Protein AF-A0A0D2IVB8-F1 (afdb_monomer_lite)

Structure (mmCIF, N/CA/C/O backbone):
data_AF-A0A0D2IVB8-F1
#
_entry.id   AF-A0A0D2IVB8-F1
#
loop_
_atom_site.group_PDB
_atom_site.id
_atom_site.type_symbol
_atom_site.label_atom_id
_atom_site.label_alt_id
_atom_site.label_comp_id
_atom_site.label_asym_id
_atom_site.label_entity_id
_atom_site.label_seq_id
_atom_site.pdbx_PDB_ins_code
_atom_site.Cartn_x
_atom_site.Cartn_y
_atom_site.Cartn_z
_atom_site.occupancy
_atom_site.B_iso_or_equiv
_atom_site.auth_seq_id
_atom_site.auth_comp_id
_atom_site.auth_asym_id
_atom_site.auth_atom_id
_atom_site.pdbx_PDB_model_num
ATOM 1 N N . MET A 1 1 ? 0.468 11.826 -9.088 1.00 48.72 1 MET A N 1
ATOM 2 C CA . MET A 1 1 ? 0.442 12.968 -10.046 1.00 48.72 1 MET A CA 1
ATOM 3 C C . MET A 1 1 ? -0.822 13.081 -10.903 1.00 48.72 1 MET A C 1
ATOM 5 O O . MET A 1 1 ? -1.136 14.186 -11.321 1.00 48.72 1 MET A O 1
ATOM 9 N N . VAL A 1 2 ? -1.593 12.009 -11.120 1.00 47.66 2 VAL A N 1
ATOM 10 C CA . VAL A 1 2 ? -2.820 12.020 -11.955 1.00 47.66 2 VAL A CA 1
ATOM 11 C C . VAL A 1 2 ? -3.927 12.958 -11.425 1.00 47.66 2 VAL A C 1
ATOM 13 O O . VAL A 1 2 ? -4.813 13.377 -12.161 1.00 47.66 2 VAL A O 1
ATOM 16 N N . ARG A 1 3 ? -3.859 13.358 -10.148 1.00 52.53 3 ARG A N 1
ATOM 17 C CA . ARG A 1 3 ? -4.839 14.246 -9.502 1.00 52.53 3 ARG A CA 1
ATOM 18 C C . ARG A 1 3 ? -4.499 15.744 -9.547 1.00 52.53 3 ARG A C 1
ATOM 20 O O . ARG A 1 3 ? -5.299 16.540 -9.050 1.00 52.53 3 ARG A O 1
ATOM 27 N N . SER A 1 4 ? -3.369 16.166 -10.127 1.00 72.31 4 SER A N 1
ATOM 28 C CA . SER A 1 4 ? -3.035 17.598 -10.178 1.00 72.31 4 SER A CA 1
ATOM 29 C C . SER A 1 4 ? -3.887 18.344 -11.214 1.00 72.31 4 SER A C 1
ATOM 31 O O . SER A 1 4 ? -4.237 17.810 -12.268 1.00 72.31 4 SER A O 1
ATOM 33 N N . ALA A 1 5 ? -4.216 19.607 -10.930 1.00 77.38 5 ALA A N 1
ATOM 34 C CA . ALA A 1 5 ? -4.923 20.465 -11.884 1.00 77.38 5 ALA A CA 1
ATOM 35 C C . ALA A 1 5 ? -4.137 20.632 -13.198 1.00 77.38 5 ALA A C 1
ATOM 37 O O . ALA A 1 5 ? -4.724 20.627 -14.277 1.00 77.38 5 ALA A O 1
ATOM 38 N N . SER A 1 6 ? -2.805 20.680 -13.110 1.00 76.50 6 SER A N 1
ATOM 39 C CA . SER A 1 6 ? -1.905 20.757 -14.264 1.00 76.50 6 SER A CA 1
ATOM 40 C C . SER A 1 6 ? -1.984 19.528 -15.178 1.00 76.50 6 SER A C 1
ATOM 42 O O . SER A 1 6 ? -2.023 19.686 -16.395 1.00 76.50 6 SER A O 1
ATOM 44 N N . ALA A 1 7 ? -2.071 18.315 -14.620 1.00 74.88 7 ALA A N 1
ATOM 45 C CA . ALA A 1 7 ? -2.197 17.087 -15.406 1.00 74.88 7 ALA A CA 1
ATOM 46 C C . ALA A 1 7 ? -3.547 17.011 -16.139 1.00 74.88 7 ALA A C 1
ATOM 48 O O . ALA A 1 7 ? -3.604 16.611 -17.300 1.00 74.88 7 ALA A O 1
ATOM 49 N N . ARG A 1 8 ? -4.634 17.464 -15.499 1.00 79.25 8 ARG A N 1
ATOM 50 C CA . ARG A 1 8 ? -5.959 17.531 -16.140 1.00 79.25 8 ARG A CA 1
ATOM 51 C C . ARG A 1 8 ? -5.981 18.497 -17.320 1.00 79.25 8 ARG A C 1
ATOM 53 O O . ARG A 1 8 ? -6.508 18.149 -18.370 1.00 79.25 8 ARG A O 1
ATOM 60 N N . LEU A 1 9 ? -5.380 19.678 -17.169 1.00 82.56 9 LEU A N 1
ATOM 61 C CA . LEU A 1 9 ? -5.272 20.646 -18.263 1.00 82.56 9 LEU A CA 1
ATOM 62 C C . LEU A 1 9 ? -4.468 20.084 -19.440 1.00 82.56 9 LEU A C 1
ATOM 64 O O . LEU A 1 9 ? -4.880 20.253 -20.582 1.00 82.56 9 LEU A O 1
ATOM 68 N N . ALA A 1 10 ? -3.377 19.364 -19.169 1.00 80.25 10 ALA A N 1
ATOM 69 C CA . ALA A 1 10 ? -2.593 18.702 -20.208 1.00 80.25 10 ALA A CA 1
ATOM 70 C C . ALA A 1 10 ? -3.379 17.600 -20.945 1.00 80.25 10 ALA A C 1
ATOM 72 O O . ALA A 1 10 ? -3.204 17.433 -22.152 1.00 80.25 10 ALA A O 1
ATOM 73 N N . ASN A 1 11 ? -4.266 16.880 -20.250 1.00 80.75 11 ASN A N 1
ATOM 74 C CA . ASN A 1 11 ? -5.145 15.886 -20.874 1.00 80.75 11 ASN A CA 1
ATOM 75 C C . ASN A 1 11 ? -6.238 16.525 -21.742 1.00 80.75 11 ASN A C 1
ATOM 77 O O . ASN A 1 11 ? -6.539 16.007 -22.811 1.00 80.75 11 ASN A O 1
ATOM 81 N N . ILE A 1 12 ? -6.824 17.641 -21.297 1.00 88.19 12 ILE A N 1
ATOM 82 C CA . ILE A 1 12 ? -7.897 18.337 -22.027 1.00 88.19 12 ILE A CA 1
ATOM 83 C C . ILE A 1 12 ? -7.340 19.106 -23.233 1.00 88.19 12 ILE A C 1
ATOM 85 O O . ILE A 1 12 ? -7.965 19.136 -24.290 1.00 88.19 12 ILE A O 1
ATOM 89 N N . PHE A 1 13 ? -6.155 19.704 -23.094 1.00 85.62 13 PHE A N 1
ATOM 90 C CA . PHE A 1 13 ? -5.514 20.501 -24.136 1.00 85.62 13 PHE A CA 1
ATOM 91 C C . PHE A 1 13 ? -4.153 19.894 -24.516 1.00 85.62 13 PHE A C 1
ATOM 93 O O . PHE A 1 13 ? -3.125 20.287 -23.956 1.00 85.62 13 PHE A O 1
ATOM 100 N N . PRO A 1 14 ? -4.097 18.991 -25.516 1.00 80.44 14 PRO A N 1
ATOM 101 C CA . PRO A 1 14 ? -2.860 18.318 -25.934 1.00 80.44 14 PRO A CA 1
ATOM 102 C C . PRO A 1 14 ? -1.729 19.267 -26.353 1.00 80.44 14 PRO A C 1
ATOM 104 O O . PRO A 1 14 ? -0.557 18.903 -26.294 1.00 80.44 14 PRO A O 1
ATOM 107 N N . ILE A 1 15 ? -2.050 20.507 -26.740 1.00 80.94 15 ILE A N 1
ATOM 108 C CA . ILE A 1 15 ? -1.047 21.536 -27.047 1.00 80.94 15 ILE A CA 1
ATOM 109 C C . ILE A 1 15 ? -0.145 21.854 -25.843 1.00 80.94 15 ILE A C 1
ATOM 111 O O . ILE A 1 15 ? 1.030 22.161 -26.024 1.00 80.94 15 ILE A O 1
ATOM 115 N N . ILE A 1 16 ? -0.655 21.690 -24.618 1.00 76.31 16 ILE A N 1
ATOM 116 C CA . ILE A 1 16 ? 0.097 21.883 -23.372 1.00 76.31 16 ILE A CA 1
ATOM 117 C C . ILE A 1 16 ? 1.122 20.755 -23.168 1.00 76.31 16 ILE A C 1
ATOM 119 O O . ILE A 1 16 ? 2.185 20.997 -22.602 1.00 76.31 16 ILE A O 1
ATOM 123 N N . GLN A 1 17 ? 0.872 19.546 -23.687 1.00 75.00 17 GLN A N 1
ATOM 124 C CA . GLN A 1 17 ? 1.843 18.440 -23.637 1.00 75.00 17 GLN A CA 1
ATOM 125 C C . GLN A 1 17 ? 3.066 18.697 -24.529 1.00 75.00 17 GLN A C 1
ATOM 127 O O . GLN A 1 17 ? 4.141 18.166 -24.269 1.00 75.00 17 GLN A O 1
ATOM 132 N N . LYS A 1 18 ? 2.916 19.532 -25.567 1.00 75.44 18 LYS A N 1
ATOM 133 C CA . LYS A 1 18 ? 4.009 19.925 -26.472 1.00 75.44 18 LYS A CA 1
ATOM 134 C C . LYS A 1 18 ? 4.901 21.028 -25.893 1.00 75.44 18 LYS A C 1
ATOM 136 O O . LYS A 1 18 ? 5.951 21.321 -26.464 1.00 75.44 18 LYS A O 1
ATOM 141 N N . LEU A 1 19 ? 4.501 21.654 -24.783 1.00 73.81 19 LEU A N 1
ATOM 142 C CA . LEU A 1 19 ? 5.298 22.682 -24.121 1.00 73.81 19 LEU A CA 1
ATOM 143 C C . LEU A 1 19 ? 6.567 22.042 -23.530 1.00 73.81 19 LEU A C 1
ATOM 145 O O . LEU A 1 19 ? 6.494 21.047 -22.810 1.00 73.81 19 LEU A O 1
ATOM 149 N N . ARG A 1 20 ? 7.743 22.607 -23.834 1.00 64.75 20 ARG A N 1
ATOM 150 C CA . ARG A 1 20 ? 9.049 22.061 -23.420 1.00 64.75 20 ARG A CA 1
ATOM 151 C C . ARG A 1 20 ? 9.090 21.817 -21.905 1.00 64.75 20 ARG A C 1
ATOM 153 O O . ARG A 1 20 ? 8.680 22.680 -21.134 1.00 64.75 20 ARG A O 1
ATOM 160 N N . ALA A 1 21 ? 9.701 20.705 -21.485 1.00 64.25 21 ALA A N 1
ATOM 161 C CA . ALA A 1 21 ? 9.852 20.293 -20.080 1.00 64.25 21 ALA A CA 1
ATOM 162 C C . ALA A 1 21 ? 10.425 21.376 -19.133 1.00 64.25 21 ALA A C 1
ATOM 164 O O . ALA A 1 21 ? 10.187 21.342 -17.928 1.00 64.25 21 ALA A O 1
ATOM 165 N N . ALA A 1 22 ? 11.148 22.364 -19.677 1.00 63.34 22 ALA A N 1
ATOM 166 C CA . ALA A 1 22 ? 11.667 23.521 -18.946 1.00 63.34 22 ALA A CA 1
ATOM 167 C C . ALA A 1 22 ? 10.569 24.473 -18.426 1.00 63.34 22 ALA A C 1
ATOM 169 O O . ALA A 1 22 ? 10.761 25.126 -17.408 1.00 63.34 22 ALA A O 1
ATOM 170 N N . LEU A 1 23 ? 9.419 24.536 -19.104 1.00 66.38 23 LEU A N 1
ATOM 171 C CA . LEU A 1 23 ? 8.261 25.351 -18.715 1.00 66.38 23 LEU A CA 1
ATOM 172 C C . LEU A 1 23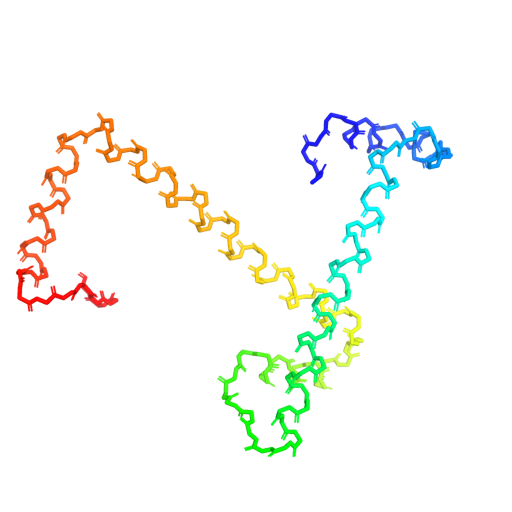 ? 7.260 24.566 -17.856 1.00 66.38 23 LEU A C 1
ATOM 174 O O . LEU A 1 23 ? 6.286 25.125 -17.358 1.00 66.38 23 LEU A O 1
ATOM 178 N N . THR A 1 24 ? 7.496 23.268 -17.663 1.00 75.56 24 THR A N 1
ATOM 179 C CA . THR A 1 24 ? 6.624 22.365 -16.911 1.00 75.56 24 THR A CA 1
ATOM 180 C C . THR A 1 24 ? 7.429 21.615 -15.839 1.00 75.56 24 THR A C 1
ATOM 182 O O . THR A 1 24 ? 7.722 20.427 -15.986 1.00 75.56 24 THR A O 1
ATOM 185 N N . PRO A 1 25 ? 7.755 22.268 -14.701 1.00 79.56 25 PRO A N 1
ATOM 186 C CA . PRO A 1 25 ? 8.527 21.652 -13.615 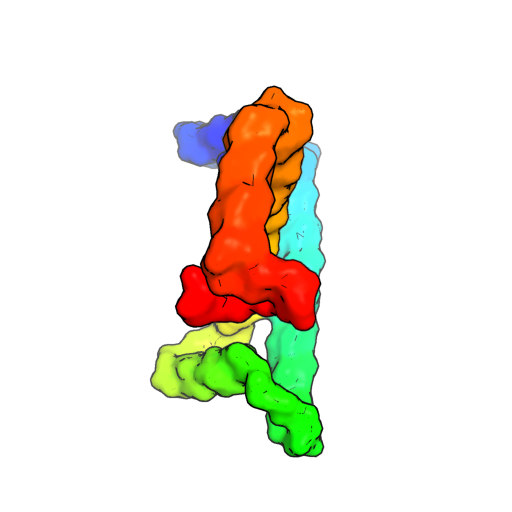1.00 79.56 25 PRO A CA 1
ATOM 187 C C . PRO A 1 25 ? 7.948 20.312 -13.140 1.00 79.56 25 PRO A C 1
ATOM 189 O O . PRO A 1 25 ? 8.688 19.374 -12.861 1.00 79.56 25 PRO A O 1
ATOM 192 N N . ASN A 1 26 ? 6.615 20.193 -13.137 1.00 79.75 26 ASN A N 1
ATOM 193 C CA . ASN A 1 26 ? 5.906 18.960 -12.791 1.00 79.75 26 ASN A CA 1
ATOM 194 C C . ASN A 1 26 ? 6.257 17.783 -13.713 1.00 79.75 26 ASN A C 1
ATOM 196 O O . ASN A 1 26 ? 6.339 16.659 -13.233 1.00 79.75 26 ASN A O 1
ATOM 200 N N . VAL A 1 27 ? 6.477 18.023 -15.011 1.00 80.06 27 VAL A N 1
ATOM 201 C CA . VAL A 1 27 ? 6.826 16.979 -15.992 1.00 80.06 27 VAL A CA 1
ATOM 202 C C . VAL A 1 27 ? 8.270 16.531 -15.795 1.00 80.06 27 VAL A C 1
ATOM 204 O O . VAL A 1 27 ? 8.540 15.335 -15.744 1.00 80.06 27 VAL A O 1
ATOM 207 N N . SER A 1 28 ? 9.191 17.479 -15.605 1.00 81.81 28 SER A N 1
ATOM 208 C CA . SER A 1 28 ? 10.592 17.166 -15.287 1.00 81.81 28 SER A CA 1
ATOM 209 C C . SER A 1 28 ? 10.711 16.3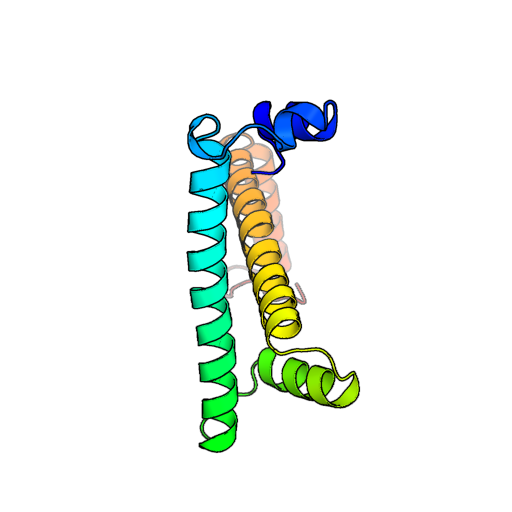84 -13.974 1.00 81.81 28 SER A C 1
ATOM 211 O O . SER A 1 28 ? 11.453 15.405 -13.884 1.00 81.81 28 SER A O 1
ATOM 213 N N . TYR A 1 29 ? 9.929 16.766 -12.962 1.00 85.62 29 TYR A N 1
ATOM 214 C CA . TYR A 1 29 ? 9.850 16.039 -11.699 1.00 85.62 29 TYR A CA 1
ATOM 215 C C . TYR A 1 29 ? 9.221 14.647 -11.870 1.00 85.62 29 TYR A C 1
ATOM 217 O O . TYR A 1 29 ? 9.758 13.677 -11.340 1.00 85.62 29 TYR A O 1
ATOM 225 N N . ALA A 1 30 ? 8.156 14.515 -12.670 1.00 84.88 30 ALA A N 1
ATOM 226 C CA . ALA A 1 30 ? 7.547 13.225 -13.004 1.00 84.88 30 ALA A CA 1
ATOM 227 C C . ALA A 1 30 ? 8.548 12.279 -13.677 1.00 84.88 30 ALA A C 1
ATOM 229 O O . ALA A 1 30 ? 8.639 11.116 -13.300 1.00 84.88 30 ALA A O 1
ATOM 230 N N . ALA A 1 31 ? 9.336 12.782 -14.632 1.00 86.69 31 ALA A N 1
ATOM 231 C CA . ALA A 1 31 ? 10.369 12.006 -15.311 1.00 86.69 31 ALA A CA 1
ATOM 232 C C . ALA A 1 31 ? 11.468 11.543 -14.340 1.00 86.69 31 ALA A C 1
ATOM 234 O O . ALA A 1 31 ? 11.902 10.393 -14.399 1.00 86.69 31 ALA A O 1
ATOM 235 N N . LYS A 1 32 ? 11.878 12.407 -13.398 1.00 90.81 32 LYS A N 1
ATOM 236 C CA . LYS A 1 32 ? 12.816 12.033 -12.328 1.00 90.81 32 LYS A CA 1
ATOM 237 C C . LYS A 1 32 ? 12.240 10.931 -11.434 1.00 90.81 32 LYS A C 1
ATOM 239 O O . LYS A 1 32 ? 12.933 9.954 -11.168 1.00 90.81 32 LYS A O 1
ATOM 244 N N . LEU A 1 33 ? 10.991 11.076 -10.989 1.00 90.50 33 LEU A N 1
ATOM 245 C CA . LEU A 1 33 ? 10.311 10.058 -10.183 1.00 90.50 33 LEU A CA 1
ATOM 246 C C . LEU A 1 33 ? 10.177 8.740 -10.943 1.00 90.50 33 LEU A C 1
ATOM 248 O O . LEU A 1 33 ? 10.453 7.691 -10.378 1.00 90.50 33 LEU A O 1
ATOM 252 N N . HIS A 1 34 ? 9.820 8.795 -12.225 1.00 90.06 34 HIS A N 1
ATOM 253 C CA . HIS A 1 34 ? 9.718 7.614 -13.070 1.00 90.06 34 HIS A CA 1
ATOM 254 C C . HIS A 1 34 ? 11.057 6.862 -13.162 1.00 90.06 34 HIS A C 1
ATOM 256 O O . HIS A 1 34 ? 11.077 5.639 -13.039 1.00 90.06 34 HIS A O 1
ATOM 262 N N . LYS A 1 35 ? 12.179 7.583 -13.295 1.00 92.00 35 LYS A N 1
ATOM 263 C CA . LYS A 1 35 ? 13.517 6.978 -13.280 1.00 92.00 35 LYS A CA 1
ATOM 264 C C . LYS A 1 35 ? 13.809 6.266 -11.953 1.00 92.00 35 LYS A C 1
ATOM 266 O O . LYS A 1 35 ? 14.191 5.103 -11.976 1.00 92.00 35 LYS A O 1
ATOM 271 N N . ILE A 1 36 ? 13.564 6.935 -10.823 1.00 92.38 36 ILE A N 1
ATOM 272 C CA . ILE A 1 36 ? 13.755 6.357 -9.478 1.00 92.38 36 ILE A CA 1
ATOM 273 C C . ILE A 1 36 ? 12.890 5.104 -9.300 1.00 92.38 36 ILE A C 1
ATOM 275 O O . ILE A 1 36 ? 13.362 4.079 -8.823 1.00 92.38 36 ILE A O 1
ATOM 279 N N . TRP A 1 37 ? 11.627 5.182 -9.714 1.00 91.31 37 TRP A N 1
ATOM 280 C CA . TRP A 1 37 ? 10.671 4.083 -9.639 1.00 91.31 37 TRP A CA 1
ATOM 281 C C . TRP A 1 37 ? 11.146 2.877 -10.459 1.00 91.31 37 TRP A C 1
ATOM 283 O O . TRP A 1 37 ? 11.177 1.758 -9.952 1.00 91.31 37 TRP A O 1
ATOM 293 N N . LYS A 1 38 ? 11.586 3.106 -11.705 1.00 89.38 38 LYS A N 1
ATOM 294 C CA . LYS A 1 38 ? 12.095 2.043 -12.582 1.00 89.38 38 LYS A CA 1
ATOM 295 C C . LYS A 1 38 ? 13.353 1.386 -12.010 1.00 89.38 38 LYS A C 1
ATOM 297 O O . LYS A 1 38 ? 13.462 0.166 -12.054 1.00 89.38 38 LYS A O 1
ATOM 302 N N . GLU A 1 39 ? 14.273 2.172 -11.454 1.00 90.44 39 GLU A N 1
ATOM 303 C CA . GLU A 1 39 ? 15.481 1.656 -10.797 1.00 90.44 39 GLU A CA 1
ATOM 304 C C . GLU A 1 39 ? 15.137 0.818 -9.556 1.00 90.44 39 GLU A C 1
ATOM 306 O O . GLU A 1 39 ? 15.639 -0.297 -9.411 1.00 90.44 39 GLU A O 1
ATOM 311 N N . LEU A 1 40 ? 14.229 1.304 -8.703 1.00 89.25 40 LEU A N 1
ATOM 312 C CA . LEU A 1 40 ? 13.797 0.606 -7.491 1.00 89.25 40 LEU A CA 1
ATOM 313 C C . LEU A 1 40 ? 13.167 -0.753 -7.818 1.00 89.25 40 LEU A C 1
ATOM 315 O O . LEU A 1 40 ? 13.671 -1.791 -7.388 1.00 89.25 40 LEU A O 1
ATOM 319 N N . TYR A 1 41 ? 12.095 -0.770 -8.611 1.00 86.31 41 TYR A N 1
ATOM 320 C CA . TYR A 1 41 ? 11.388 -2.018 -8.905 1.00 86.31 41 TYR A CA 1
ATOM 321 C C . TYR A 1 41 ? 12.175 -2.930 -9.843 1.00 86.31 41 TYR A C 1
ATOM 323 O O . TYR A 1 41 ? 12.097 -4.149 -9.699 1.00 86.31 41 TYR A O 1
ATOM 331 N N . GLY A 1 42 ? 13.001 -2.366 -10.729 1.00 84.62 42 GLY A N 1
ATOM 332 C CA . GLY A 1 42 ? 13.973 -3.130 -11.506 1.00 84.62 42 GLY A CA 1
ATOM 333 C C . GLY A 1 42 ? 14.975 -3.862 -10.611 1.00 84.62 42 GLY A C 1
ATOM 334 O O . GLY A 1 42 ? 15.218 -5.048 -10.815 1.00 84.62 42 GLY A O 1
ATOM 335 N N . SER A 1 43 ? 15.498 -3.209 -9.566 1.00 85.00 43 SER A N 1
ATOM 336 C CA . SER A 1 43 ? 16.424 -3.860 -8.627 1.00 85.00 43 SER A CA 1
ATOM 337 C C . SER A 1 43 ? 15.764 -5.002 -7.846 1.00 85.00 43 SER A C 1
ATOM 339 O O . SER A 1 43 ? 16.360 -6.070 -7.726 1.00 85.00 43 SER A O 1
ATOM 341 N N . HIS A 1 44 ? 14.506 -4.848 -7.415 1.00 82.38 44 HIS A N 1
ATOM 342 C CA . HIS A 1 44 ? 13.742 -5.934 -6.786 1.00 82.38 44 HIS A CA 1
ATOM 343 C C . HIS A 1 44 ? 13.566 -7.140 -7.712 1.00 82.38 44 HIS A C 1
ATOM 345 O O . HIS A 1 44 ? 13.713 -8.282 -7.275 1.00 82.38 44 HIS A O 1
ATOM 351 N N . CYS A 1 45 ? 13.301 -6.886 -8.995 1.00 78.94 45 CYS A N 1
ATOM 352 C CA . CYS A 1 45 ? 13.190 -7.929 -10.008 1.00 78.94 45 CYS A CA 1
ATOM 353 C C . CYS A 1 45 ? 14.501 -8.710 -10.161 1.00 78.94 45 CYS A C 1
ATOM 355 O O . CYS A 1 45 ? 14.490 -9.942 -10.192 1.00 78.94 45 CYS A O 1
ATOM 357 N N . THR A 1 46 ? 15.631 -8.000 -10.218 1.00 83.25 46 THR A N 1
ATOM 358 C CA . THR A 1 46 ? 16.968 -8.603 -10.304 1.00 83.25 46 THR A CA 1
ATOM 359 C C . THR A 1 46 ? 17.300 -9.422 -9.059 1.00 83.25 46 THR A C 1
ATOM 361 O O . THR A 1 46 ? 17.698 -10.575 -9.186 1.00 83.25 46 THR A O 1
ATOM 364 N N . MET A 1 47 ? 17.075 -8.872 -7.861 1.00 81.25 47 MET A N 1
ATOM 365 C CA . MET A 1 47 ? 17.343 -9.567 -6.594 1.00 81.25 47 MET A CA 1
ATOM 366 C C . MET A 1 47 ? 16.572 -10.884 -6.487 1.00 81.25 47 MET A C 1
ATOM 368 O O . MET A 1 47 ? 17.112 -11.891 -6.039 1.00 81.25 47 MET A O 1
ATOM 372 N N . ALA A 1 48 ? 15.312 -10.893 -6.916 1.00 78.25 48 ALA A N 1
ATOM 373 C CA . ALA A 1 48 ? 14.492 -12.090 -6.848 1.00 78.25 48 ALA A CA 1
ATOM 374 C C . ALA A 1 48 ? 14.886 -13.147 -7.899 1.00 78.25 48 ALA A C 1
ATOM 376 O O . ALA A 1 48 ? 14.866 -14.336 -7.588 1.00 78.25 48 ALA A O 1
ATOM 377 N N . LYS A 1 49 ? 15.319 -12.738 -9.105 1.00 78.94 49 LYS A N 1
ATOM 378 C CA . LYS A 1 49 ? 15.929 -13.661 -10.085 1.00 78.94 49 LYS A CA 1
ATOM 379 C C . LYS A 1 49 ? 17.204 -14.301 -9.523 1.00 78.94 49 LYS A C 1
ATOM 381 O O . LYS A 1 49 ? 17.359 -15.512 -9.600 1.00 78.94 49 LYS A O 1
ATOM 386 N N . GLN A 1 50 ? 18.063 -13.501 -8.899 1.00 81.25 50 GLN A N 1
ATOM 387 C CA . GLN A 1 50 ? 19.331 -13.966 -8.340 1.00 81.25 50 GLN A CA 1
ATOM 388 C C . GLN A 1 50 ? 19.127 -14.926 -7.157 1.00 81.25 50 GLN A C 1
ATOM 390 O O . GLN A 1 50 ? 19.751 -15.979 -7.098 1.00 81.25 50 GLN A O 1
ATOM 395 N N . GLY A 1 51 ? 18.156 -14.647 -6.280 1.00 76.44 51 GLY A N 1
ATOM 396 C CA . GLY A 1 51 ? 17.791 -15.569 -5.199 1.00 76.44 51 GLY A CA 1
ATOM 397 C C . GLY A 1 51 ? 17.306 -16.939 -5.692 1.00 76.44 51 GLY A C 1
ATOM 398 O O . GLY A 1 51 ? 17.544 -17.949 -5.030 1.00 76.44 51 GLY A O 1
ATOM 399 N N . LEU A 1 52 ? 16.652 -17.004 -6.858 1.00 74.94 52 LEU A N 1
ATOM 400 C CA . LEU A 1 52 ? 16.271 -18.280 -7.472 1.00 74.94 52 LEU A CA 1
ATOM 401 C C . LEU A 1 52 ? 17.482 -19.073 -7.976 1.00 74.94 52 LEU A C 1
ATOM 403 O O . LEU A 1 52 ? 17.506 -20.291 -7.808 1.00 74.94 52 LEU A O 1
ATOM 407 N N . GLU A 1 53 ? 18.468 -18.401 -8.574 1.00 79.50 53 GLU A N 1
ATOM 408 C CA . GLU A 1 53 ? 19.714 -19.027 -9.042 1.00 79.50 53 GLU A CA 1
ATOM 409 C C . GLU A 1 53 ? 20.548 -19.563 -7.872 1.00 79.50 53 GLU A C 1
ATOM 411 O O . GLU A 1 53 ? 21.042 -20.689 -7.927 1.00 79.50 53 GLU A O 1
ATOM 416 N N . ASP A 1 54 ? 20.623 -18.802 -6.780 1.00 79.94 54 ASP A N 1
ATOM 417 C CA . ASP A 1 54 ? 21.405 -19.153 -5.592 1.00 79.94 54 ASP A CA 1
ATOM 418 C C . ASP A 1 54 ? 20.736 -20.231 -4.711 1.00 79.94 54 ASP A C 1
ATOM 420 O O . ASP A 1 54 ? 21.292 -20.622 -3.685 1.00 79.94 54 ASP A O 1
ATOM 424 N N . VAL A 1 55 ? 19.527 -20.702 -5.057 1.00 70.19 55 VAL A N 1
ATOM 425 C CA . VAL A 1 55 ? 18.703 -21.634 -4.246 1.00 70.19 55 VAL A CA 1
ATOM 426 C C . VAL A 1 55 ? 18.444 -21.105 -2.816 1.00 70.19 55 VAL A C 1
ATOM 428 O O . VAL A 1 55 ? 18.048 -21.835 -1.910 1.00 70.19 55 VAL A O 1
ATOM 431 N N . THR A 1 56 ? 18.632 -19.801 -2.603 1.00 68.62 56 THR A N 1
ATOM 432 C CA . THR A 1 56 ? 18.354 -19.087 -1.343 1.00 68.62 56 THR A CA 1
ATOM 433 C C . THR A 1 56 ? 17.013 -18.355 -1.381 1.00 68.62 56 THR A C 1
ATOM 435 O O . THR A 1 56 ? 16.547 -17.826 -0.369 1.00 68.62 56 THR A O 1
ATOM 438 N N . GLY A 1 57 ? 16.374 -18.322 -2.550 1.00 61.19 57 GLY A N 1
ATOM 439 C CA . GLY A 1 57 ? 15.106 -17.661 -2.792 1.00 61.19 57 GLY A CA 1
ATOM 440 C C . GLY A 1 57 ? 13.977 -18.334 -2.026 1.00 61.19 57 GLY A C 1
ATOM 441 O O . GLY A 1 57 ? 13.474 -19.383 -2.426 1.00 61.19 57 GLY A O 1
ATOM 442 N N . LEU A 1 58 ? 13.531 -17.692 -0.946 1.00 60.44 58 LEU A N 1
ATOM 443 C CA . LEU A 1 58 ? 12.261 -18.021 -0.303 1.00 60.44 58 LEU A CA 1
ATOM 444 C C . LEU A 1 58 ? 11.112 -17.904 -1.328 1.00 60.44 58 LEU A C 1
ATOM 446 O O . LEU A 1 58 ? 11.222 -17.132 -2.288 1.00 60.44 58 LEU A O 1
ATOM 450 N N . PRO A 1 59 ? 10.013 -18.664 -1.168 1.00 62.91 59 PRO A N 1
ATOM 451 C CA . PRO A 1 59 ? 8.870 -18.599 -2.071 1.00 62.91 59 PRO A CA 1
ATOM 452 C C . PRO A 1 59 ? 8.180 -17.236 -1.942 1.00 62.91 59 PRO A C 1
ATOM 454 O O . PRO A 1 59 ? 7.317 -17.025 -1.095 1.00 62.91 59 PRO A O 1
ATOM 457 N N . TYR A 1 60 ? 8.586 -16.293 -2.786 1.00 70.06 60 TYR A N 1
ATOM 458 C CA . TYR A 1 60 ? 7.967 -14.982 -2.900 1.00 70.06 60 TYR A CA 1
ATOM 459 C C . TYR A 1 60 ? 6.986 -14.968 -4.066 1.00 70.06 60 TYR A C 1
ATOM 461 O O . TYR A 1 60 ? 7.212 -15.629 -5.079 1.00 70.06 60 TYR A O 1
ATOM 469 N N . PHE A 1 61 ? 5.956 -14.121 -3.967 1.00 77.00 61 PHE A N 1
ATOM 470 C CA . PHE A 1 61 ? 5.027 -13.820 -5.064 1.00 77.00 61 PHE A CA 1
ATOM 471 C C . PHE A 1 61 ? 5.749 -13.595 -6.406 1.00 77.00 61 PHE A C 1
ATOM 473 O O . PHE A 1 61 ? 5.279 -14.020 -7.460 1.00 77.00 61 PHE A O 1
ATOM 480 N N . TYR A 1 62 ? 6.924 -12.959 -6.368 1.00 74.50 62 TYR A N 1
ATOM 481 C CA . TYR A 1 62 ? 7.705 -12.679 -7.565 1.00 74.50 62 TYR A CA 1
ATOM 482 C C . TYR A 1 62 ? 8.212 -13.941 -8.286 1.00 74.50 62 TYR A C 1
ATOM 484 O O . TYR A 1 62 ? 8.309 -13.939 -9.508 1.00 74.50 62 TYR A O 1
ATOM 492 N N . ASN A 1 63 ? 8.475 -15.043 -7.580 1.00 76.50 63 ASN A N 1
ATOM 493 C CA . ASN A 1 63 ? 8.933 -16.290 -8.202 1.00 76.50 63 ASN A CA 1
ATOM 494 C C . ASN A 1 63 ? 7.836 -16.912 -9.075 1.00 76.50 63 ASN A C 1
ATOM 496 O O . ASN A 1 63 ? 8.098 -17.345 -10.199 1.00 76.50 63 ASN A O 1
ATOM 500 N N . ASP A 1 64 ? 6.593 -16.909 -8.590 1.00 79.50 64 ASP A N 1
ATOM 501 C CA . ASP A 1 64 ? 5.437 -17.348 -9.376 1.00 79.50 64 ASP A CA 1
ATOM 502 C C . ASP A 1 64 ? 5.154 -16.378 -10.525 1.00 79.50 64 ASP A C 1
ATOM 504 O O . ASP A 1 64 ? 4.837 -16.794 -11.643 1.00 79.50 64 ASP A O 1
ATOM 508 N N . PHE A 1 65 ? 5.343 -15.081 -10.286 1.00 83.06 65 PHE A N 1
ATOM 509 C CA . PHE A 1 65 ? 5.223 -14.059 -11.318 1.00 83.06 65 PHE A CA 1
ATOM 510 C C . PHE A 1 65 ? 6.266 -14.221 -12.440 1.00 83.06 65 PHE A C 1
ATOM 512 O O . PHE A 1 65 ? 5.913 -14.104 -13.612 1.00 83.06 65 PHE A O 1
ATOM 519 N N . LEU A 1 66 ? 7.515 -14.577 -12.119 1.00 80.50 66 LEU A N 1
ATOM 520 C CA . LEU A 1 66 ? 8.556 -14.895 -13.104 1.00 80.50 66 LEU A CA 1
ATOM 521 C C . LEU A 1 66 ? 8.174 -16.094 -13.973 1.00 80.50 66 LEU A C 1
ATOM 523 O O . LEU A 1 66 ? 8.348 -16.050 -15.189 1.00 80.50 66 LEU A O 1
ATOM 527 N N . ARG A 1 67 ? 7.587 -17.146 -13.385 1.00 81.31 67 ARG A N 1
ATOM 528 C CA . ARG A 1 67 ? 7.065 -18.282 -14.165 1.00 81.31 67 ARG A CA 1
ATOM 529 C C . ARG A 1 67 ? 6.002 -17.817 -15.159 1.00 81.31 67 ARG A C 1
ATOM 531 O O . ARG A 1 67 ? 6.036 -18.204 -16.326 1.00 81.31 67 ARG A O 1
ATOM 538 N N . GLN A 1 68 ? 5.092 -16.944 -14.722 1.00 84.56 68 GLN A N 1
ATOM 539 C CA . GLN A 1 68 ? 4.076 -16.350 -15.597 1.00 84.56 68 GLN A CA 1
ATOM 540 C C . GLN A 1 68 ? 4.689 -15.468 -16.688 1.00 84.56 68 GLN A C 1
ATOM 542 O O . GLN A 1 68 ? 4.205 -15.488 -17.819 1.00 84.56 68 GLN A O 1
ATOM 547 N N . GLN A 1 69 ? 5.760 -14.733 -16.382 1.00 86.94 69 GLN A N 1
ATOM 548 C CA . GLN A 1 69 ? 6.519 -13.973 -17.371 1.00 86.94 69 GLN A CA 1
ATOM 549 C C . GLN A 1 69 ? 7.089 -14.884 -18.454 1.00 86.94 69 GLN A C 1
ATOM 551 O O . GLN A 1 69 ? 6.873 -14.614 -19.635 1.00 86.94 69 GLN A O 1
ATOM 556 N N . THR A 1 70 ? 7.748 -15.982 -18.075 1.00 84.62 70 THR A N 1
ATOM 557 C CA . THR A 1 70 ? 8.287 -16.961 -19.031 1.00 84.62 70 THR A CA 1
ATOM 558 C C . THR A 1 70 ? 7.184 -17.576 -19.888 1.00 84.62 70 THR A C 1
ATOM 560 O O . THR A 1 70 ? 7.338 -17.680 -21.100 1.00 84.62 70 THR A O 1
ATOM 563 N N . MET A 1 71 ? 6.049 -17.940 -19.283 1.00 87.00 71 MET A N 1
ATOM 564 C CA . MET A 1 71 ? 4.927 -18.552 -20.004 1.00 87.00 71 MET A CA 1
ATOM 565 C C . MET A 1 71 ? 4.225 -17.589 -20.970 1.00 87.00 71 MET A C 1
ATOM 567 O O . MET A 1 71 ? 3.759 -18.017 -22.023 1.00 87.00 71 MET A O 1
ATOM 571 N N . LYS A 1 72 ? 4.109 -16.303 -20.613 1.00 90.25 72 LYS A N 1
ATOM 572 C CA . LYS A 1 72 ? 3.370 -15.295 -21.396 1.00 90.25 72 LYS A CA 1
ATOM 573 C C . LYS A 1 72 ? 4.260 -14.425 -22.287 1.00 90.25 72 LYS A C 1
ATOM 575 O O . LYS A 1 72 ? 3.732 -13.695 -23.120 1.00 90.25 72 LYS A O 1
ATOM 580 N N . GLY A 1 73 ? 5.580 -14.483 -22.117 1.00 88.31 73 GLY A N 1
ATOM 581 C CA . GLY A 1 73 ? 6.563 -13.834 -22.986 1.00 88.31 73 GLY A CA 1
ATOM 582 C C . GLY A 1 73 ? 6.607 -12.304 -22.912 1.00 88.31 73 GLY A C 1
ATOM 583 O O . GLY A 1 73 ? 6.969 -11.672 -23.902 1.00 88.31 73 GLY A O 1
ATOM 584 N N . PHE A 1 74 ? 6.231 -11.682 -21.786 1.00 87.94 74 PHE A N 1
ATOM 585 C CA . PHE A 1 74 ? 6.350 -10.223 -21.632 1.00 87.94 74 PHE A CA 1
ATOM 586 C C . PHE A 1 74 ? 7.751 -9.790 -21.165 1.00 87.94 74 PHE A C 1
ATOM 588 O O . PHE A 1 74 ? 8.487 -10.551 -20.534 1.00 87.94 74 PHE A O 1
ATOM 595 N N . SER A 1 75 ? 8.134 -8.553 -21.501 1.00 88.62 75 SER A N 1
ATOM 596 C CA . SER A 1 75 ? 9.474 -8.017 -21.232 1.00 88.62 75 SER A CA 1
ATOM 597 C C . SER A 1 75 ? 9.741 -7.801 -19.740 1.00 88.62 75 SER A C 1
ATOM 599 O O . SER A 1 75 ? 8.814 -7.602 -18.958 1.00 88.62 75 SER A O 1
ATOM 601 N N . ASP A 1 76 ? 11.019 -7.762 -19.357 1.00 83.31 76 ASP A N 1
ATOM 602 C CA . ASP A 1 76 ? 11.441 -7.428 -17.988 1.00 83.31 76 ASP A CA 1
ATOM 603 C C . ASP A 1 76 ? 10.955 -6.041 -17.548 1.00 83.31 76 ASP A C 1
ATOM 605 O O . ASP A 1 76 ? 10.562 -5.851 -16.400 1.00 83.31 76 ASP A O 1
ATOM 609 N N . ASP A 1 77 ? 10.905 -5.084 -18.478 1.00 84.81 77 ASP A N 1
ATOM 610 C CA . ASP A 1 77 ? 10.326 -3.767 -18.221 1.00 84.81 77 ASP A CA 1
ATOM 611 C C . ASP A 1 77 ? 8.837 -3.881 -17.864 1.00 84.81 77 ASP A C 1
ATOM 613 O O . ASP A 1 77 ? 8.396 -3.307 -16.870 1.00 84.81 77 ASP A O 1
ATOM 617 N N . ALA A 1 78 ? 8.057 -4.650 -18.633 1.00 86.69 78 ALA A N 1
ATOM 618 C CA . ALA A 1 78 ? 6.645 -4.883 -18.332 1.00 86.69 78 ALA A CA 1
ATOM 619 C C . ALA A 1 78 ? 6.463 -5.637 -17.004 1.00 86.69 78 ALA A C 1
ATOM 621 O O . ALA A 1 78 ? 5.569 -5.305 -16.226 1.00 86.69 78 ALA A O 1
ATOM 622 N N . ALA A 1 79 ? 7.338 -6.604 -16.720 1.00 84.69 79 ALA A N 1
ATOM 623 C CA . ALA A 1 79 ? 7.353 -7.358 -15.473 1.00 84.69 79 ALA A CA 1
ATOM 624 C C . ALA A 1 79 ? 7.572 -6.444 -14.259 1.00 84.69 79 ALA A C 1
ATOM 626 O O . ALA A 1 79 ? 6.764 -6.453 -13.328 1.00 84.69 79 ALA A O 1
ATOM 627 N N . GLY A 1 80 ? 8.602 -5.594 -14.309 1.00 85.12 80 GLY A N 1
ATOM 628 C CA . GLY A 1 80 ? 8.883 -4.611 -13.265 1.00 85.12 80 GLY A CA 1
ATOM 629 C C . GLY A 1 80 ? 7.752 -3.599 -13.096 1.00 85.12 80 GLY A C 1
ATOM 630 O O . GLY A 1 80 ? 7.393 -3.261 -11.968 1.00 85.12 80 GLY A O 1
ATOM 631 N N . TYR A 1 81 ? 7.126 -3.178 -14.200 1.00 87.88 81 TYR A N 1
ATOM 632 C CA . TYR A 1 81 ? 5.963 -2.294 -14.154 1.00 87.88 81 TYR A CA 1
ATOM 633 C C . TYR A 1 81 ? 4.762 -2.910 -13.430 1.00 87.88 81 TYR A C 1
ATOM 635 O O . TYR A 1 81 ? 4.163 -2.269 -12.563 1.00 87.88 81 TYR A O 1
ATOM 643 N N . ILE A 1 82 ? 4.405 -4.149 -13.769 1.00 88.44 82 ILE A N 1
ATOM 644 C CA . ILE A 1 82 ? 3.272 -4.855 -13.158 1.00 88.44 82 ILE A CA 1
ATOM 645 C C . ILE A 1 82 ? 3.549 -5.112 -11.676 1.00 88.44 82 ILE A C 1
ATOM 647 O O . ILE A 1 82 ? 2.706 -4.805 -10.832 1.00 88.44 82 ILE A O 1
ATOM 651 N N . TYR A 1 83 ? 4.738 -5.630 -11.359 1.00 85.56 83 TYR A N 1
ATOM 652 C CA . TYR A 1 83 ? 5.134 -5.927 -9.986 1.00 85.56 83 TYR A CA 1
ATOM 653 C C . TYR A 1 83 ? 5.129 -4.675 -9.105 1.00 85.56 83 TYR A C 1
ATOM 655 O O . TYR A 1 83 ? 4.515 -4.672 -8.037 1.00 85.56 83 TYR A O 1
ATOM 663 N N . GLY A 1 84 ? 5.751 -3.589 -9.573 1.00 87.69 84 GLY A N 1
ATOM 664 C CA . GLY A 1 84 ? 5.789 -2.345 -8.813 1.00 87.69 84 GLY A CA 1
ATOM 665 C C . GLY A 1 84 ? 4.410 -1.724 -8.623 1.00 87.69 84 GLY A C 1
ATOM 666 O O . GLY A 1 84 ? 4.087 -1.266 -7.529 1.00 87.69 84 GLY A O 1
ATOM 667 N N . THR A 1 85 ? 3.557 -1.785 -9.650 1.00 89.50 85 THR A N 1
ATOM 668 C CA . THR A 1 85 ? 2.174 -1.294 -9.553 1.00 89.50 85 THR A CA 1
ATOM 669 C C . THR A 1 85 ? 1.384 -2.067 -8.501 1.00 89.50 85 THR A C 1
ATOM 671 O O . THR A 1 85 ? 0.662 -1.462 -7.711 1.00 89.50 85 THR A O 1
ATOM 674 N N . LEU A 1 86 ? 1.526 -3.394 -8.459 1.00 88.94 86 LEU A N 1
ATOM 675 C CA . LEU A 1 86 ? 0.821 -4.230 -7.489 1.00 88.94 86 LEU A CA 1
ATOM 676 C C . LEU A 1 86 ? 1.189 -3.864 -6.044 1.00 88.94 86 LEU A C 1
ATOM 678 O O . LEU A 1 86 ? 0.301 -3.713 -5.203 1.00 88.94 86 LEU A O 1
ATOM 682 N N . LEU A 1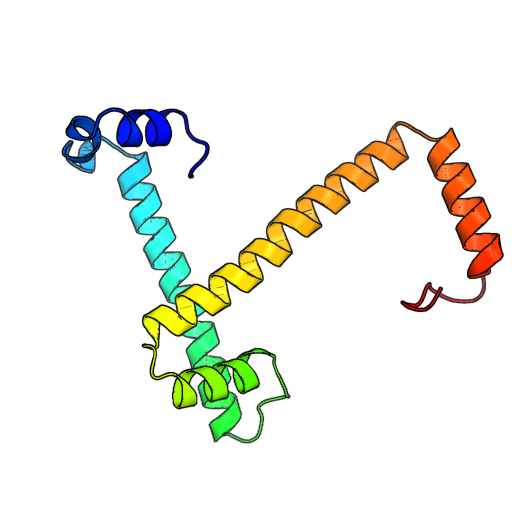 87 ? 2.483 -3.685 -5.769 1.00 86.31 87 LEU A N 1
ATOM 683 C CA . LEU A 1 87 ? 2.962 -3.292 -4.442 1.00 86.31 87 LEU A CA 1
ATOM 684 C C . LEU A 1 87 ? 2.493 -1.888 -4.048 1.00 86.31 87 LEU A C 1
ATOM 686 O O . LEU A 1 87 ? 2.041 -1.680 -2.921 1.00 86.31 87 LEU A O 1
ATOM 690 N N . GLU A 1 88 ? 2.569 -0.931 -4.973 1.00 89.56 88 GLU A N 1
ATOM 691 C CA . GLU A 1 88 ? 2.171 0.454 -4.716 1.00 89.56 88 GLU A CA 1
ATOM 692 C C . GLU A 1 88 ? 0.671 0.567 -4.414 1.00 89.56 88 GLU A C 1
ATOM 694 O O . GLU A 1 88 ? 0.284 1.209 -3.435 1.00 89.56 88 GLU A O 1
ATOM 699 N N . VAL A 1 89 ? -0.172 -0.118 -5.195 1.00 90.50 89 VAL A N 1
ATOM 700 C CA . VAL A 1 89 ? -1.632 -0.111 -5.005 1.00 90.50 89 VAL A CA 1
ATOM 701 C C . VAL A 1 89 ? -2.020 -0.699 -3.648 1.00 90.50 89 VAL A C 1
ATOM 703 O O . VAL A 1 89 ? -2.862 -0.123 -2.954 1.00 90.50 89 VAL A O 1
ATOM 706 N N . GLY A 1 90 ? -1.403 -1.817 -3.251 1.00 88.19 90 GLY A N 1
ATOM 707 C CA . GLY A 1 90 ? -1.667 -2.441 -1.953 1.00 88.19 90 GLY A CA 1
ATOM 708 C C . GLY A 1 90 ? -1.235 -1.561 -0.778 1.00 88.19 90 GLY A C 1
ATOM 709 O O . GLY A 1 90 ? -1.931 -1.496 0.235 1.00 88.19 90 GLY A O 1
ATOM 710 N N . SER A 1 91 ? -0.124 -0.841 -0.934 1.00 90.69 91 SER A N 1
ATOM 711 C CA . SER A 1 91 ? 0.417 0.037 0.103 1.00 90.69 91 SER A CA 1
ATOM 712 C C . SER A 1 91 ? -0.433 1.297 0.309 1.00 90.69 91 SER A C 1
ATOM 714 O O . SER A 1 91 ? -0.916 1.541 1.416 1.00 90.69 91 SER A O 1
ATOM 716 N N . ASP A 1 92 ? -0.682 2.074 -0.753 1.00 88.75 92 ASP A N 1
ATOM 717 C CA . ASP A 1 92 ? -1.330 3.393 -0.648 1.00 88.75 92 ASP A CA 1
ATOM 718 C C . ASP A 1 92 ? -2.786 3.298 -0.162 1.00 88.75 92 ASP A C 1
ATOM 720 O O . ASP A 1 92 ? -3.221 4.048 0.720 1.00 88.75 92 ASP A O 1
ATOM 724 N N . THR A 1 93 ? -3.539 2.330 -0.695 1.00 94.12 93 THR A N 1
ATOM 725 C CA . THR A 1 93 ? -4.962 2.159 -0.362 1.00 94.12 93 THR A CA 1
ATOM 726 C C . THR A 1 93 ? -5.163 1.635 1.057 1.00 94.12 93 THR A C 1
ATOM 728 O O . THR A 1 93 ? -6.004 2.164 1.792 1.00 94.12 93 THR A O 1
ATOM 731 N N . THR A 1 94 ? -4.363 0.651 1.481 1.00 95.44 94 THR A N 1
ATOM 732 C CA . THR A 1 94 ? -4.415 0.105 2.844 1.00 95.44 94 THR A CA 1
ATOM 733 C C . THR A 1 94 ? -3.993 1.158 3.861 1.00 95.44 94 THR A C 1
ATOM 735 O O . THR A 1 94 ? -4.701 1.369 4.844 1.00 95.44 94 THR A O 1
ATOM 738 N N . ALA A 1 95 ? -2.899 1.885 3.605 1.00 95.38 95 ALA A N 1
ATOM 739 C CA . ALA A 1 95 ? -2.435 2.952 4.490 1.00 95.38 95 ALA A CA 1
ATOM 740 C C . ALA A 1 95 ? -3.482 4.065 4.643 1.00 95.38 95 ALA A C 1
ATOM 742 O O . ALA A 1 95 ? -3.801 4.467 5.763 1.00 95.38 95 ALA A O 1
ATOM 743 N N . SER A 1 96 ? -4.071 4.519 3.533 1.00 95.06 96 SER A N 1
ATOM 744 C CA . SER A 1 96 ? -5.132 5.535 3.549 1.00 95.06 96 SER A CA 1
ATOM 745 C C . SER A 1 96 ? -6.376 5.063 4.306 1.00 95.06 96 SER A C 1
ATOM 747 O O . SER A 1 96 ? -6.973 5.831 5.063 1.00 95.06 96 SER A O 1
ATOM 749 N N . THR A 1 97 ? -6.753 3.792 4.141 1.00 96.88 97 THR A N 1
ATOM 750 C CA . THR A 1 97 ? -7.882 3.190 4.861 1.00 96.88 97 THR A CA 1
ATOM 751 C C . THR A 1 97 ? -7.599 3.134 6.357 1.00 96.88 97 THR A C 1
ATOM 753 O O . THR A 1 97 ? -8.406 3.632 7.135 1.00 96.88 97 THR A O 1
ATOM 756 N N . LEU A 1 98 ? -6.431 2.624 6.764 1.00 97.00 98 LEU A N 1
ATOM 757 C CA . LEU A 1 98 ? -6.024 2.564 8.170 1.00 97.00 98 LEU A CA 1
ATOM 758 C C . LEU A 1 98 ? -5.979 3.953 8.808 1.00 97.00 98 LEU A C 1
ATOM 760 O O . LEU A 1 98 ? -6.473 4.134 9.919 1.00 97.00 98 LEU A O 1
ATOM 764 N N . TYR A 1 99 ? -5.449 4.946 8.092 1.00 97.50 99 TYR A N 1
ATOM 765 C CA . TYR A 1 99 ? -5.441 6.332 8.550 1.00 97.50 99 TYR A CA 1
ATOM 766 C C . TYR A 1 99 ? -6.864 6.846 8.817 1.00 97.50 99 TYR A C 1
ATOM 768 O O . TYR A 1 99 ? -7.147 7.383 9.891 1.00 97.50 99 TYR A O 1
ATOM 776 N N . GLY A 1 100 ? -7.782 6.622 7.872 1.00 96.81 100 GLY A N 1
ATOM 777 C CA . GLY A 1 100 ? -9.196 6.959 8.034 1.00 96.81 100 GLY A CA 1
ATOM 778 C C . GLY A 1 100 ? -9.864 6.208 9.190 1.00 96.81 100 GLY A C 1
ATOM 779 O O . GLY A 1 100 ? -10.614 6.810 9.958 1.00 96.81 100 GLY A O 1
ATOM 780 N N . SER A 1 101 ? -9.560 4.919 9.363 1.00 95.38 101 SER A N 1
ATOM 781 C CA . SER A 1 101 ? -10.084 4.096 10.458 1.00 95.38 101 SER A CA 1
ATOM 782 C C . SER A 1 101 ? -9.624 4.595 11.826 1.00 95.38 101 SER A C 1
ATOM 784 O O . SER A 1 101 ? -10.446 4.703 12.735 1.00 95.38 101 SER A O 1
ATOM 786 N N . VAL A 1 102 ? -8.345 4.958 11.978 1.00 96.19 102 VAL A N 1
ATOM 787 C CA . VAL A 1 102 ? -7.821 5.541 13.226 1.00 96.19 102 VAL A CA 1
ATOM 788 C C . VAL A 1 102 ? -8.527 6.859 13.536 1.00 96.19 102 VAL A C 1
ATOM 790 O O . VAL A 1 102 ? -8.996 7.052 14.657 1.00 96.19 102 VAL A O 1
ATOM 793 N N . LEU A 1 103 ? -8.681 7.739 12.542 1.00 97.25 103 LEU A N 1
ATOM 794 C CA . LEU A 1 103 ? -9.406 8.998 12.719 1.00 97.25 103 LEU A CA 1
ATOM 795 C C . LEU A 1 103 ? -10.864 8.762 13.143 1.00 97.25 103 LEU A C 1
ATOM 797 O O . LEU A 1 103 ? -11.361 9.419 14.058 1.00 97.25 103 LEU A O 1
ATOM 801 N N . ALA A 1 104 ? -11.542 7.795 12.524 1.00 96.50 104 ALA A N 1
ATOM 802 C CA . ALA A 1 104 ? -12.912 7.442 12.879 1.00 96.50 104 ALA A CA 1
ATOM 803 C C . ALA A 1 104 ? -13.019 6.928 14.324 1.00 96.50 104 ALA A C 1
ATOM 805 O O . ALA A 1 104 ? -13.922 7.339 15.052 1.00 96.50 104 ALA A O 1
ATOM 806 N N . VAL A 1 105 ? -12.083 6.086 14.773 1.00 96.31 105 VAL A N 1
ATOM 807 C CA . VAL A 1 105 ? -12.034 5.592 16.159 1.00 96.31 105 VAL A CA 1
ATOM 808 C C . VAL A 1 105 ? -11.856 6.737 17.163 1.00 96.31 105 VAL A C 1
ATOM 810 O O . VAL A 1 105 ? -12.481 6.720 18.225 1.00 96.31 105 VAL A O 1
ATOM 813 N N . LEU A 1 106 ? -11.063 7.755 16.815 1.00 96.06 106 LEU A N 1
ATOM 814 C CA . LEU A 1 106 ? -10.840 8.932 17.661 1.00 96.06 106 LEU A CA 1
ATOM 815 C C . LEU A 1 106 ? -12.049 9.872 17.745 1.00 96.06 106 LEU A C 1
ATOM 817 O O . LEU A 1 106 ? -12.181 10.574 18.739 1.00 96.06 106 LEU A O 1
ATOM 821 N N . ILE A 1 107 ? -12.916 9.913 16.733 1.00 98.06 107 ILE A N 1
ATOM 822 C CA . ILE A 1 107 ? -14.073 10.827 16.699 1.00 98.06 107 ILE A CA 1
ATOM 823 C C . ILE A 1 107 ? -15.354 10.128 17.185 1.00 98.06 107 ILE A C 1
ATOM 825 O O . ILE A 1 107 ? -16.205 10.740 17.831 1.00 98.06 107 ILE A O 1
ATOM 829 N N . PHE A 1 108 ? -15.508 8.830 16.906 1.00 97.56 108 PHE A N 1
ATOM 830 C CA . PHE A 1 108 ? -16.737 8.071 17.151 1.00 97.56 108 PHE A CA 1
ATOM 831 C C . PHE A 1 108 ? -16.585 7.053 18.290 1.00 97.56 108 PHE A C 1
ATOM 833 O O . PHE A 1 108 ? -16.786 5.850 18.112 1.00 97.56 108 PHE A O 1
ATOM 840 N N . HIS A 1 109 ? -16.317 7.535 19.504 1.00 96.31 109 HIS A N 1
ATOM 841 C CA . HIS A 1 109 ? -16.068 6.692 20.687 1.00 96.31 109 HIS A CA 1
ATOM 842 C C . HIS A 1 109 ? -17.162 5.651 20.986 1.00 96.31 109 HIS A C 1
ATOM 844 O O . HIS A 1 109 ? -16.875 4.548 21.444 1.00 96.31 109 HIS A O 1
ATOM 850 N N . LYS A 1 110 ? -18.437 5.964 20.706 1.00 97.31 110 LYS A N 1
ATOM 851 C CA . LYS A 1 110 ? -19.542 5.001 20.884 1.00 97.31 110 LYS A CA 1
ATOM 852 C C . LYS A 1 110 ? -19.420 3.799 1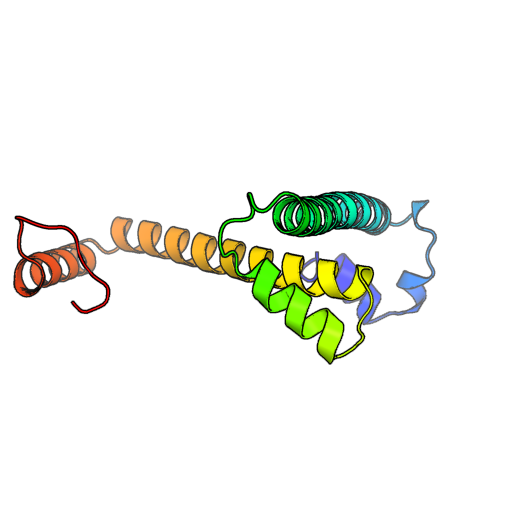9.941 1.00 97.31 110 LYS A C 1
ATOM 854 O O . LYS A 1 110 ? -19.767 2.690 20.332 1.00 97.31 110 LYS A O 1
ATOM 859 N N . VAL A 1 111 ? -18.944 4.018 18.714 1.00 96.06 111 VAL A N 1
ATOM 860 C CA . VAL A 1 111 ? -18.706 2.954 17.726 1.00 96.06 111 VAL A CA 1
ATOM 861 C C . VAL A 1 111 ? -17.466 2.156 18.116 1.00 96.06 111 VAL A C 1
ATOM 863 O O . VAL A 1 111 ? -17.526 0.932 18.132 1.00 96.06 111 VAL A O 1
ATOM 866 N N . GLN A 1 112 ? -16.390 2.835 18.530 1.00 97.12 112 GLN A N 1
ATOM 867 C CA . GLN A 1 112 ? -15.192 2.182 19.065 1.00 97.12 112 GLN A CA 1
ATOM 868 C C . GLN A 1 112 ? -15.533 1.225 20.215 1.00 97.12 112 GLN A C 1
ATOM 870 O O . GLN A 1 112 ? -15.092 0.079 20.199 1.00 97.12 112 GLN A O 1
ATOM 875 N N . LYS A 1 113 ? -16.332 1.668 21.196 1.00 97.25 113 LYS A N 1
ATOM 876 C CA . LYS A 1 113 ? -16.703 0.832 22.347 1.00 97.25 113 LYS A CA 1
ATOM 877 C C . LYS A 1 113 ? -17.457 -0.429 21.916 1.00 97.25 113 LYS A C 1
ATOM 879 O O . LYS A 1 113 ? -17.122 -1.515 22.373 1.00 97.25 113 LYS A O 1
ATOM 884 N N . LYS A 1 114 ? -18.408 -0.301 20.986 1.00 97.19 114 LYS A N 1
ATOM 885 C CA . LYS A 1 114 ? -19.131 -1.452 20.418 1.00 97.19 114 LYS A CA 1
ATOM 886 C C . LYS A 1 114 ? -18.203 -2.411 19.670 1.00 97.19 114 LYS A C 1
ATOM 888 O O . LYS A 1 114 ? -18.326 -3.617 19.834 1.00 97.19 114 LYS A O 1
ATOM 893 N N . ALA A 1 115 ? -17.263 -1.888 18.883 1.00 94.56 115 ALA A N 1
ATOM 894 C CA . ALA A 1 115 ? -16.281 -2.713 18.180 1.00 94.56 115 ALA A CA 1
ATOM 895 C C . ALA A 1 115 ? -15.373 -3.480 19.160 1.00 94.56 115 ALA A C 1
ATOM 897 O O . ALA A 1 115 ? -15.080 -4.650 18.941 1.00 94.56 115 ALA A O 1
ATOM 898 N N . GLN A 1 116 ? -14.974 -2.853 20.272 1.00 95.31 116 GLN A N 1
ATOM 899 C CA . GLN A 1 116 ? -14.216 -3.521 21.336 1.00 95.31 116 GLN A CA 1
ATOM 900 C C . GLN A 1 116 ? -15.040 -4.585 22.071 1.00 95.31 116 GLN A C 1
ATOM 902 O O . GLN A 1 116 ? -14.512 -5.645 22.391 1.00 95.31 116 GLN A O 1
ATOM 907 N N . GLU A 1 117 ? -16.317 -4.320 22.357 1.00 97.06 117 GLU A N 1
ATOM 908 C CA . GLU A 1 117 ? -17.231 -5.308 22.950 1.00 97.06 117 GLU A CA 1
ATOM 909 C C . GLU A 1 117 ? -17.386 -6.535 22.041 1.00 97.06 117 GLU A C 1
ATOM 911 O O . GLU A 1 117 ? -17.317 -7.662 22.529 1.00 97.06 117 GLU A O 1
ATOM 916 N N . GLU A 1 118 ? -17.506 -6.326 20.727 1.00 96.50 118 GLU A N 1
ATOM 917 C CA . GLU A 1 118 ? -17.574 -7.410 19.744 1.00 96.50 118 GLU A CA 1
ATOM 918 C C . GLU A 1 118 ? -16.275 -8.219 19.681 1.00 96.50 118 GLU A C 1
ATOM 920 O O . GLU A 1 118 ? -16.316 -9.445 19.768 1.00 96.50 118 GLU A O 1
ATOM 925 N N . LEU A 1 119 ? -15.120 -7.544 19.624 1.00 95.75 119 LEU A N 1
ATOM 926 C CA . LEU A 1 119 ? -13.811 -8.203 19.663 1.00 95.75 119 LEU A CA 1
ATOM 927 C C . LEU A 1 119 ? -13.661 -9.067 20.919 1.00 95.75 119 LEU A C 1
ATOM 929 O O . LEU A 1 119 ? -13.274 -10.227 20.826 1.00 95.75 119 LEU A O 1
ATOM 933 N N . HIS A 1 120 ? -14.027 -8.546 22.092 1.00 96.06 120 HIS A N 1
ATOM 934 C CA . HIS A 1 120 ? -13.980 -9.329 23.327 1.00 96.06 120 HIS A CA 1
ATOM 935 C C . HIS A 1 120 ? -14.952 -10.515 23.326 1.00 96.06 120 HIS A C 1
ATOM 937 O O . HIS A 1 120 ? -14.659 -11.521 23.967 1.00 96.06 120 HIS A O 1
ATOM 943 N N . ARG A 1 121 ? -16.099 -10.405 22.645 1.00 97.00 121 ARG A N 1
ATOM 944 C CA . ARG A 1 121 ? -17.104 -11.472 22.558 1.00 97.00 121 ARG A CA 1
ATOM 945 C C . ARG A 1 121 ? -16.668 -12.612 21.636 1.00 97.00 121 ARG A C 1
ATOM 947 O O . ARG A 1 121 ? -16.895 -13.765 21.984 1.00 97.00 121 ARG A O 1
ATOM 954 N N . VAL A 1 122 ? -16.097 -12.289 20.474 1.00 97.00 122 VAL A N 1
ATOM 955 C CA . VAL A 1 122 ? -15.733 -13.272 19.436 1.00 97.00 122 VAL A CA 1
ATOM 956 C C . VAL A 1 122 ? -14.325 -13.824 19.658 1.00 97.00 122 VAL A C 1
ATOM 958 O O . VAL A 1 122 ? -14.121 -15.035 19.672 1.00 97.00 122 VAL A O 1
ATOM 961 N N . VAL A 1 123 ? -13.353 -12.938 19.880 1.00 96.88 123 VAL A N 1
ATOM 962 C CA . VAL A 1 123 ? -11.929 -13.299 19.968 1.00 96.88 123 VAL A CA 1
ATOM 963 C C . VAL A 1 123 ? -11.536 -13.676 21.399 1.00 96.88 123 VAL A C 1
ATOM 965 O O . VAL A 1 123 ? -10.728 -14.584 21.608 1.00 96.88 123 VAL A O 1
ATOM 968 N N . GLY A 1 124 ? -12.121 -13.000 22.391 1.00 94.00 124 GLY A N 1
ATOM 969 C CA . GLY A 1 124 ? -11.711 -13.086 23.794 1.00 94.00 124 GLY A CA 1
ATOM 970 C C . GLY A 1 124 ? -10.575 -12.115 24.136 1.00 94.00 124 GLY A C 1
ATOM 971 O O . GLY A 1 124 ? -10.266 -11.200 23.375 1.00 94.00 124 GLY A O 1
ATOM 972 N N . ARG A 1 125 ? -9.967 -12.273 25.321 1.00 94.31 125 ARG A N 1
ATOM 973 C CA . ARG A 1 125 ? -8.844 -11.427 25.790 1.00 94.31 125 ARG A CA 1
ATOM 974 C C . ARG A 1 125 ? -7.487 -12.126 25.775 1.00 94.31 125 ARG A C 1
ATOM 976 O O . ARG A 1 125 ? -6.468 -11.462 25.930 1.00 94.31 125 ARG A O 1
ATOM 983 N N . ASP A 1 126 ? -7.483 -13.438 25.576 1.00 95.56 126 ASP A N 1
ATOM 984 C CA . ASP A 1 126 ? -6.301 -14.279 25.777 1.00 95.56 126 ASP A CA 1
ATOM 985 C C . ASP A 1 126 ? -5.508 -14.520 24.484 1.00 95.56 126 ASP A C 1
ATOM 987 O O . ASP A 1 126 ? -4.455 -15.157 24.509 1.00 95.56 126 ASP A O 1
ATOM 991 N N . ARG A 1 127 ? -5.998 -14.015 23.342 1.00 94.75 127 ARG A N 1
ATOM 992 C CA . ARG A 1 127 ? -5.353 -14.168 22.034 1.00 94.75 127 ARG A CA 1
ATOM 993 C C . ARG A 1 127 ? -5.586 -12.973 21.115 1.00 94.75 127 ARG A C 1
ATOM 995 O O . ARG A 1 127 ? -6.501 -12.179 21.314 1.00 94.75 127 ARG A O 1
ATOM 1002 N N . LEU A 1 128 ? -4.757 -12.886 20.079 1.00 96.19 128 LEU A N 1
ATOM 1003 C CA . LEU A 1 128 ? -4.950 -11.952 18.975 1.00 96.19 128 LEU A CA 1
ATOM 1004 C C . LEU A 1 128 ? -5.999 -12.482 17.974 1.00 96.19 128 LEU A C 1
ATOM 1006 O O . LEU A 1 128 ? -6.195 -13.702 17.897 1.00 96.19 128 LEU A O 1
ATOM 1010 N N . PRO A 1 129 ? -6.643 -11.585 17.200 1.00 95.19 129 PRO A N 1
ATOM 1011 C CA . PRO A 1 129 ? -7.540 -11.973 16.115 1.00 95.19 129 PRO A CA 1
ATOM 1012 C C . PRO A 1 129 ? -6.827 -12.782 15.021 1.00 95.19 129 PRO A C 1
ATOM 1014 O O . PRO A 1 129 ? -5.657 -12.536 14.715 1.00 95.19 129 PRO A O 1
ATOM 1017 N N . LEU A 1 130 ? -7.556 -13.716 14.419 1.00 95.88 130 LEU A N 1
ATOM 1018 C CA . LEU A 1 130 ? -7.182 -14.530 13.263 1.00 95.88 130 LEU A CA 1
ATOM 1019 C C . LEU A 1 130 ? -8.080 -14.181 12.066 1.00 95.88 130 LEU A C 1
ATOM 1021 O O . LEU A 1 130 ? -9.073 -13.481 12.215 1.00 95.88 130 LEU A O 1
ATOM 1025 N N . ILE A 1 131 ? -7.729 -14.662 10.869 1.00 95.00 131 ILE A N 1
ATOM 1026 C CA . ILE A 1 131 ? -8.551 -14.434 9.663 1.00 95.00 131 ILE A CA 1
ATOM 1027 C C . ILE A 1 131 ? -9.931 -15.098 9.761 1.00 95.00 131 ILE A C 1
ATOM 1029 O O . ILE A 1 131 ? -10.878 -14.589 9.171 1.00 95.00 131 ILE A O 1
ATOM 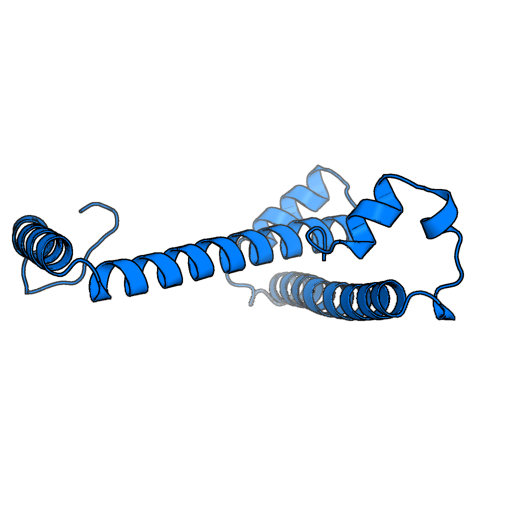1033 N N . ASP A 1 132 ? -10.034 -16.207 10.493 1.00 94.06 132 ASP A N 1
ATOM 1034 C CA . ASP A 1 132 ? -11.267 -16.993 10.603 1.00 94.06 132 ASP A CA 1
ATOM 1035 C C . ASP A 1 132 ? -12.212 -16.514 11.728 1.00 94.06 132 ASP A C 1
ATOM 1037 O O . ASP A 1 132 ? -13.244 -17.149 11.952 1.00 94.06 132 ASP A O 1
ATOM 1041 N N . ASP A 1 133 ? -11.862 -15.435 12.443 1.00 90.12 133 ASP A N 1
ATOM 1042 C CA . ASP A 1 133 ? -12.715 -14.801 13.466 1.00 90.12 133 ASP A CA 1
ATOM 1043 C C . ASP A 1 133 ? -13.773 -13.873 12.854 1.00 90.12 133 ASP A C 1
ATOM 1045 O O . ASP A 1 133 ? -14.923 -13.884 13.356 1.00 90.12 133 ASP A O 1
#

Foldseek 3Di:
DCPDPLNVCCVVDVVSVVPDCVVPVVVVVVVVVVVVLQVVLLVVLVVQVVCVVVVNRDDDPSVVLVVVCVVVVDDSSVSSVVVSVVVVVVPPVVVVVVVVVVVCCVVPVVVVVVVVVVCCVPVNDPDDDDPVD

Secondary structure (DSSP, 8-state):
-TTSHHHHHHHH-HHHHTS-GGG-HHHHHHHHHHHHHHHHHHHHHHHHHHHHHTT-----HHHHHHHHHHHHT--HHHHHHHHHHHHHHHHHHHHHHHHHHHHHHHH-HHHHHHHHHHHHHHT-SSS---TT-

InterPro domains:
  IPR001128 Cytochrome P450 [PF00067] (2-132)
  IPR036396 Cytochrome P450 superfamily [G3DSA:1.10.630.10] (1-133)
  IPR036396 Cytochrome P450 superfamily [SSF48264] (8-133)
  IPR050364 Cytochrome P450 monooxygenase, fungi [PTHR46300] (4-133)

Radius of gyration: 22.36 Å; chains: 1; bounding box: 41×47×53 Å

Organism: NCBI:txid1442371

Sequence (133 aa):
MVRSASARLANIFPIIQKLRAALTPNVSYAAKLHKIWKELYGSHCTMAKQGLEDVTGLPYFYNDFLRQQTMKGFSDDAAGYIYGTLLEVGSDTTASTLYGSVLAVLIFHKVQKKAQEELHRVVGRDRLPLIDD

pLDDT: mean 85.21, std 10.67, range [47.66, 98.06]